Protein AF-A0A6A7WDJ5-F1 (afdb_monomer_lite)

Structure (mmCIF, N/CA/C/O backbone):
data_AF-A0A6A7WDJ5-F1
#
_entry.id   AF-A0A6A7WDJ5-F1
#
loop_
_atom_site.group_PDB
_atom_site.id
_atom_site.type_symbol
_atom_site.label_atom_id
_atom_site.label_alt_id
_atom_site.label_comp_id
_atom_site.label_asym_id
_atom_site.label_entity_id
_atom_site.label_seq_id
_atom_site.pdbx_PDB_ins_code
_atom_site.Cartn_x
_atom_site.Cartn_y
_atom_site.Cartn_z
_atom_site.occupancy
_atom_site.B_iso_or_equiv
_atom_site.auth_seq_id
_atom_site.auth_comp_id
_atom_site.auth_asym_id
_atom_site.auth_atom_id
_atom_site.pdbx_PDB_model_num
ATOM 1 N N . MET A 1 1 ? -40.084 11.188 -15.551 1.00 33.59 1 MET A N 1
ATOM 2 C CA . MET A 1 1 ? -39.466 10.607 -14.340 1.00 33.59 1 MET A CA 1
ATOM 3 C C . MET A 1 1 ? -38.661 9.392 -14.773 1.00 33.59 1 MET A C 1
ATOM 5 O O . MET A 1 1 ? -39.284 8.474 -15.294 1.00 33.59 1 MET A O 1
ATOM 9 N N . PRO A 1 2 ? -37.321 9.379 -14.689 1.00 33.34 2 PRO A N 1
ATOM 10 C CA . PRO A 1 2 ? -36.562 8.185 -15.033 1.00 33.34 2 PRO A CA 1
ATOM 11 C C . PRO A 1 2 ? -36.554 7.208 -13.853 1.00 33.34 2 PRO A C 1
ATOM 13 O O . PRO A 1 2 ? -36.256 7.584 -12.722 1.00 33.34 2 PRO A O 1
ATOM 16 N N . ASN A 1 3 ? -36.909 5.960 -14.155 1.00 32.88 3 ASN A N 1
ATOM 17 C CA . ASN A 1 3 ? -36.852 4.800 -13.273 1.00 32.88 3 ASN A CA 1
ATOM 18 C C . ASN A 1 3 ? -35.422 4.575 -12.763 1.00 32.88 3 ASN A C 1
ATOM 20 O O . ASN A 1 3 ? -34.532 4.247 -13.547 1.00 32.88 3 ASN A O 1
ATOM 24 N N . PHE A 1 4 ? -35.229 4.664 -11.447 1.00 38.75 4 PHE A N 1
ATOM 25 C CA . PHE A 1 4 ? -34.056 4.121 -10.765 1.00 38.75 4 PHE A CA 1
ATOM 26 C C . PHE A 1 4 ? -34.163 2.593 -10.739 1.00 38.75 4 PHE A C 1
ATOM 28 O O . PHE A 1 4 ? -34.606 1.983 -9.768 1.00 38.75 4 PHE A O 1
ATOM 35 N N . ALA A 1 5 ? -33.806 1.963 -11.855 1.00 38.12 5 ALA A N 1
ATOM 36 C CA . ALA A 1 5 ? -33.592 0.529 -11.898 1.00 38.12 5 ALA A CA 1
ATOM 37 C C . ALA A 1 5 ? -32.337 0.205 -11.081 1.00 38.12 5 ALA A C 1
ATOM 39 O O . ALA A 1 5 ? -31.228 0.414 -11.560 1.00 38.12 5 ALA A O 1
ATOM 40 N N . ASN A 1 6 ? -32.554 -0.274 -9.851 1.00 40.03 6 ASN A N 1
ATOM 41 C CA . ASN A 1 6 ? -31.714 -1.214 -9.104 1.00 40.03 6 ASN A CA 1
ATOM 42 C C . ASN A 1 6 ? -30.304 -1.411 -9.686 1.00 40.03 6 ASN A C 1
ATOM 44 O O . ASN A 1 6 ? -30.011 -2.441 -10.305 1.00 40.03 6 ASN A O 1
ATOM 48 N N . GLU A 1 7 ? -29.402 -0.468 -9.418 1.00 39.16 7 GLU A N 1
ATOM 49 C CA . GLU A 1 7 ? -27.995 -0.821 -9.333 1.00 39.16 7 GLU A CA 1
ATOM 50 C C . GLU A 1 7 ? -27.896 -1.807 -8.175 1.00 39.16 7 GLU A C 1
ATOM 52 O O . GLU A 1 7 ? -28.026 -1.448 -7.006 1.00 39.16 7 GLU A O 1
ATOM 57 N N . LYS A 1 8 ? -27.759 -3.093 -8.512 1.00 37.34 8 LYS A N 1
ATOM 58 C CA . LYS A 1 8 ? -27.337 -4.130 -7.576 1.00 37.34 8 LYS A CA 1
ATOM 59 C C . LYS A 1 8 ? -26.017 -3.665 -6.969 1.00 37.34 8 LYS A C 1
ATOM 61 O O . LYS A 1 8 ? -24.950 -3.944 -7.516 1.00 37.34 8 LYS A O 1
ATOM 66 N N . ILE A 1 9 ? -26.103 -2.966 -5.839 1.00 41.81 9 ILE A N 1
ATOM 67 C CA . ILE A 1 9 ? -24.988 -2.758 -4.929 1.00 41.81 9 ILE A CA 1
ATOM 68 C C . ILE A 1 9 ? -24.427 -4.153 -4.693 1.00 41.81 9 ILE A C 1
ATOM 70 O O . ILE A 1 9 ? -25.135 -5.081 -4.292 1.00 41.81 9 ILE A O 1
ATOM 74 N N . ASN A 1 10 ? -23.179 -4.340 -5.097 1.00 39.16 10 ASN A N 1
ATOM 75 C CA . ASN A 1 10 ? -22.520 -5.629 -5.092 1.00 39.16 10 ASN A CA 1
ATOM 76 C C . ASN A 1 10 ? -22.242 -5.996 -3.620 1.00 39.16 10 ASN A C 1
ATOM 78 O O . ASN A 1 10 ? -21.143 -5.785 -3.116 1.00 39.16 10 ASN A O 1
ATOM 82 N N . ASN A 1 11 ? -23.253 -6.528 -2.919 1.00 42.84 11 ASN A N 1
ATOM 83 C CA . ASN A 1 11 ? -23.258 -6.878 -1.486 1.00 42.84 11 ASN A CA 1
ATOM 84 C C . ASN A 1 11 ? -22.182 -7.901 -1.074 1.00 42.84 11 ASN A C 1
ATOM 86 O O . ASN A 1 11 ? -22.117 -8.308 0.081 1.00 42.84 11 ASN A O 1
ATOM 90 N N . LYS A 1 12 ? -21.320 -8.339 -1.997 1.00 44.75 12 LYS A N 1
ATOM 91 C CA . LYS A 1 12 ? -20.243 -9.296 -1.733 1.00 44.75 12 LYS A CA 1
ATOM 92 C C . LYS A 1 12 ? -19.078 -8.724 -0.918 1.00 44.75 12 LYS A C 1
ATOM 94 O O . LYS A 1 12 ? -18.335 -9.516 -0.351 1.00 44.75 12 LYS A O 1
ATOM 99 N N . ASN A 1 13 ? -18.936 -7.397 -0.832 1.00 52.38 13 ASN A N 1
ATOM 100 C CA . ASN A 1 13 ? -17.805 -6.748 -0.148 1.00 52.38 13 ASN A CA 1
ATOM 101 C C . ASN A 1 13 ? -18.183 -5.966 1.122 1.00 52.38 13 ASN A C 1
ATOM 103 O O . ASN A 1 13 ? -17.288 -5.502 1.839 1.00 52.38 13 ASN A O 1
ATOM 107 N N . MET A 1 14 ? -19.477 -5.830 1.429 1.00 59.28 14 MET A N 1
ATOM 108 C CA . MET A 1 14 ? -19.914 -5.159 2.653 1.00 59.28 14 MET A CA 1
ATOM 109 C C . MET A 1 14 ? -19.509 -5.992 3.870 1.00 59.28 14 MET A C 1
ATOM 111 O O . MET A 1 14 ? -19.661 -7.214 3.889 1.00 59.28 14 MET A O 1
ATOM 115 N N . ALA A 1 15 ? -18.928 -5.334 4.872 1.00 64.94 15 ALA A N 1
ATOM 116 C CA . ALA A 1 15 ? -18.660 -5.983 6.145 1.00 64.94 15 ALA A CA 1
ATOM 117 C C . ALA A 1 15 ? -19.970 -6.448 6.772 1.00 64.94 15 ALA A C 1
ATOM 119 O O . ALA A 1 15 ? -20.996 -5.785 6.636 1.00 64.94 15 ALA A O 1
ATOM 120 N N . LYS A 1 16 ? -19.930 -7.604 7.437 1.00 80.31 16 LYS A N 1
ATOM 121 C CA . LYS A 1 16 ? -21.089 -8.087 8.189 1.00 80.31 16 LYS A CA 1
ATOM 122 C C . LYS A 1 16 ? -21.427 -7.050 9.256 1.00 80.31 16 LYS A C 1
ATOM 124 O O . LYS A 1 16 ? -20.503 -6.511 9.863 1.00 80.31 16 LYS A O 1
ATOM 129 N N . ASP A 1 17 ? -22.709 -6.829 9.532 1.00 81.69 17 ASP A N 1
ATOM 130 C CA . ASP A 1 17 ? -23.156 -5.822 10.507 1.00 81.69 17 ASP A CA 1
ATOM 131 C C . ASP A 1 17 ? -22.437 -5.964 11.859 1.00 81.69 17 ASP A C 1
ATOM 133 O O . ASP A 1 17 ? -21.959 -4.983 12.419 1.00 81.69 17 ASP A O 1
ATOM 137 N N . ALA A 1 18 ? -22.191 -7.202 12.301 1.00 83.88 18 ALA A N 1
ATOM 138 C CA . ALA A 1 18 ? -21.412 -7.498 13.504 1.00 83.88 18 ALA A CA 1
ATOM 139 C C . ALA A 1 18 ? -19.946 -6.999 13.461 1.00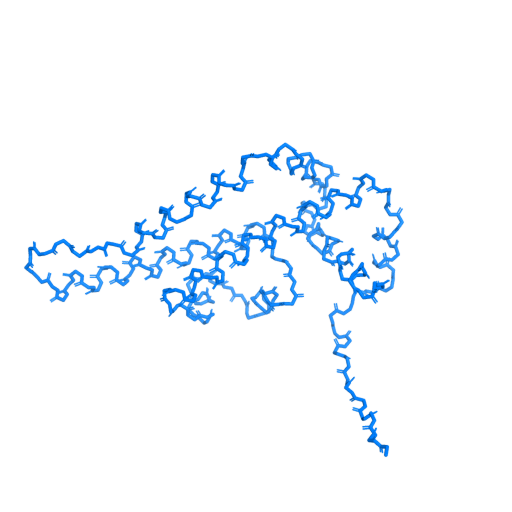 83.88 18 ALA A C 1
ATOM 141 O O . ALA A 1 18 ? -19.403 -6.580 14.483 1.00 83.88 18 ALA A O 1
ATOM 142 N N . GLU A 1 19 ? -19.277 -7.034 12.302 1.00 85.94 19 GLU A N 1
ATOM 143 C CA . GLU A 1 19 ? -17.922 -6.477 12.143 1.00 85.94 19 GLU A CA 1
ATOM 144 C C . GLU A 1 19 ? -17.948 -4.946 12.173 1.00 85.94 19 GLU A C 1
ATOM 146 O O . GLU A 1 19 ? -17.054 -4.324 12.750 1.00 85.94 19 GLU A O 1
ATOM 151 N N . ILE A 1 20 ? -18.981 -4.339 11.580 1.00 86.50 20 ILE A N 1
ATOM 152 C CA . ILE A 1 20 ? -19.188 -2.889 11.601 1.00 86.50 20 ILE A CA 1
ATOM 153 C C . ILE A 1 20 ? -19.416 -2.433 13.043 1.00 86.50 20 ILE A C 1
ATOM 155 O O . ILE A 1 20 ? -18.676 -1.582 13.531 1.00 86.50 20 ILE A O 1
ATOM 159 N N . GLU A 1 21 ? -20.349 -3.049 13.767 1.00 89.38 21 GLU A N 1
ATOM 160 C CA . GLU A 1 21 ? -20.614 -2.763 15.182 1.00 89.38 21 GLU A CA 1
ATOM 161 C C . GLU A 1 21 ? -19.362 -2.933 16.052 1.00 89.38 21 GLU A C 1
ATOM 163 O O . GLU A 1 21 ? -19.056 -2.087 16.898 1.00 89.38 21 GLU A O 1
ATOM 168 N N . GLN A 1 22 ? -18.573 -3.985 15.816 1.00 90.00 22 GLN A N 1
ATOM 169 C CA . GLN A 1 22 ? -17.313 -4.190 16.529 1.00 90.00 22 GLN A CA 1
ATOM 170 C C . GLN A 1 22 ? -16.317 -3.045 16.293 1.00 90.00 22 GLN A C 1
ATOM 172 O O . GLN A 1 22 ? -15.622 -2.621 17.216 1.00 90.00 22 GLN A O 1
ATOM 177 N N . VAL A 1 23 ? -16.211 -2.542 15.064 1.00 91.50 23 VAL A N 1
ATOM 178 C CA . VAL A 1 23 ? -15.322 -1.418 14.744 1.00 91.50 23 VAL A CA 1
ATOM 179 C C . VAL A 1 23 ? -15.877 -0.099 15.296 1.00 91.50 23 VAL A C 1
ATOM 181 O O . VAL A 1 23 ? -15.118 0.720 15.822 1.00 91.50 23 VAL A O 1
ATOM 184 N N . LEU A 1 24 ? -17.193 0.106 15.243 1.00 91.06 24 LEU A N 1
ATOM 185 C CA . LEU A 1 24 ? -17.855 1.317 15.730 1.00 91.06 24 LEU A CA 1
ATOM 186 C C . LEU A 1 24 ? -17.918 1.406 17.258 1.00 91.06 24 LEU A C 1
ATOM 188 O O . LEU A 1 24 ? -17.920 2.513 17.794 1.00 91.06 24 LEU A O 1
ATOM 192 N N . SER A 1 25 ? -17.894 0.281 17.965 1.00 93.19 25 SER A N 1
ATOM 193 C CA . SER A 1 25 ? -17.799 0.236 19.432 1.00 93.19 25 SER A CA 1
ATOM 194 C C . SER A 1 25 ? -16.396 0.546 19.968 1.00 93.19 25 SER A C 1
ATOM 196 O O . SER A 1 25 ? -16.217 0.705 21.176 1.00 93.19 25 SER A O 1
ATOM 198 N N . LEU A 1 26 ? -15.381 0.672 19.101 1.00 93.75 26 LEU A N 1
ATOM 199 C CA . LEU A 1 26 ? -14.033 1.029 19.537 1.00 93.75 26 LEU A CA 1
ATOM 200 C C . LEU A 1 26 ? -13.992 2.434 20.169 1.00 93.75 26 LEU A C 1
ATOM 202 O O . LEU A 1 26 ? -14.625 3.363 19.658 1.00 93.75 26 LEU A O 1
ATOM 206 N N . PRO A 1 27 ? -13.163 2.639 21.212 1.00 95.00 27 PRO A N 1
ATOM 207 C CA . PRO A 1 27 ? -12.888 3.971 21.737 1.00 95.00 27 PRO A CA 1
ATOM 208 C C . PRO A 1 27 ? -12.346 4.906 20.652 1.00 95.00 27 PRO A C 1
ATOM 210 O O . PRO A 1 27 ? -11.577 4.479 19.784 1.00 95.00 27 PRO A O 1
ATOM 213 N N . GLU A 1 28 ? -12.660 6.198 20.741 1.00 94.69 28 GLU A N 1
ATOM 214 C CA . GLU A 1 28 ? -12.279 7.174 19.713 1.00 94.69 28 GLU A CA 1
ATOM 215 C C . GLU A 1 28 ? -10.760 7.233 19.483 1.00 94.69 28 GLU A C 1
ATOM 217 O O . GLU A 1 28 ? -10.302 7.256 18.343 1.00 94.69 28 GLU A O 1
ATOM 222 N N . GLY A 1 29 ? -9.947 7.112 20.538 1.00 93.69 29 GLY A N 1
ATOM 223 C CA . GLY A 1 29 ? -8.488 7.031 20.397 1.00 93.69 29 GLY A CA 1
ATOM 224 C C . GLY A 1 29 ? -8.006 5.832 19.561 1.00 93.69 29 GLY A C 1
ATOM 225 O O . G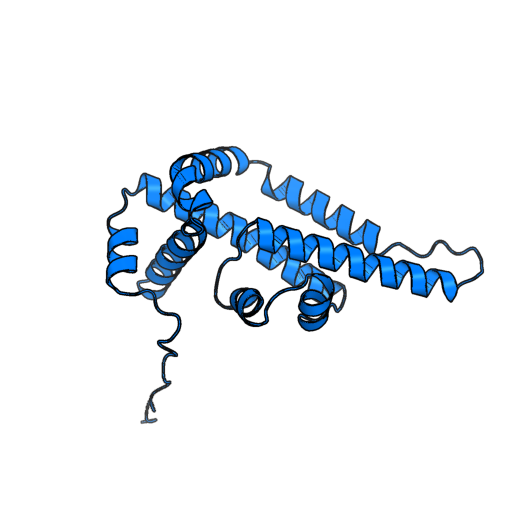LY A 1 29 ? -7.004 5.930 18.854 1.00 93.69 29 GLY A O 1
ATOM 226 N N . LYS A 1 30 ? -8.726 4.700 19.586 1.00 93.81 30 LYS A N 1
ATOM 227 C CA . LYS A 1 30 ? -8.449 3.542 18.716 1.00 93.81 30 LYS A CA 1
ATOM 228 C C . LYS A 1 30 ? -8.932 3.784 17.286 1.00 93.81 30 LYS A C 1
ATOM 230 O O . LYS A 1 30 ? -8.221 3.428 16.349 1.00 93.81 30 LYS A O 1
ATOM 235 N N . LYS A 1 31 ? -10.081 4.438 17.106 1.00 94.94 31 LYS A N 1
ATOM 236 C CA . LYS A 1 31 ? -10.574 4.846 15.780 1.00 94.94 31 LYS A CA 1
ATOM 237 C C . LYS A 1 31 ? -9.607 5.808 15.089 1.00 94.94 31 LYS A C 1
ATOM 239 O O . LYS A 1 31 ? -9.267 5.591 13.931 1.00 94.94 31 LYS A O 1
ATOM 244 N N . GLN A 1 32 ? -9.058 6.792 15.804 1.00 94.00 32 GLN A N 1
ATOM 245 C CA . GLN A 1 32 ? -8.040 7.701 15.256 1.00 94.00 32 GLN A CA 1
ATOM 246 C C . GLN A 1 32 ? -6.793 6.958 14.758 1.00 94.00 32 GLN A C 1
ATOM 248 O O . GLN A 1 32 ? -6.274 7.255 13.681 1.00 94.00 32 GLN A O 1
ATOM 253 N N . LYS A 1 33 ? -6.354 5.926 15.484 1.00 94.88 33 LYS A N 1
ATOM 254 C CA . LYS A 1 33 ? -5.239 5.063 15.069 1.00 94.88 33 LYS A CA 1
ATOM 255 C C . LYS A 1 33 ? -5.570 4.237 13.821 1.00 94.88 33 LYS A C 1
ATOM 257 O O . LYS A 1 33 ? -4.742 4.160 12.917 1.00 94.88 33 LYS A O 1
ATOM 262 N N . LEU A 1 34 ? -6.788 3.697 13.712 1.00 94.25 34 LEU A N 1
ATOM 263 C CA . LEU A 1 34 ? -7.251 3.038 12.482 1.00 94.25 34 LEU A CA 1
ATOM 264 C C . LEU A 1 34 ? -7.270 4.004 11.289 1.00 94.25 34 LEU A C 1
ATOM 266 O O . LEU A 1 34 ? -6.799 3.644 10.211 1.00 94.25 34 LEU A O 1
ATOM 270 N N . ARG A 1 35 ? -7.730 5.248 11.482 1.00 92.75 35 ARG A N 1
ATOM 271 C CA . ARG A 1 35 ? -7.684 6.290 10.439 1.00 92.75 35 ARG A CA 1
ATOM 272 C C . ARG A 1 35 ? -6.250 6.614 10.023 1.00 92.75 35 ARG A C 1
ATOM 274 O O . ARG A 1 35 ? -5.993 6.786 8.833 1.00 92.75 35 ARG A O 1
ATOM 281 N N . CYS A 1 36 ? -5.318 6.681 10.974 1.00 91.69 36 CYS A N 1
ATOM 282 C CA . CYS A 1 36 ? -3.895 6.882 10.695 1.00 91.69 36 CYS A CA 1
ATOM 283 C C . CYS A 1 36 ? -3.341 5.763 9.795 1.00 91.69 36 CYS A C 1
ATOM 285 O O . CYS A 1 36 ? -2.779 6.049 8.735 1.00 91.69 36 CYS A O 1
ATOM 287 N N . ILE A 1 37 ? -3.597 4.499 10.152 1.00 91.94 37 ILE A N 1
ATOM 288 C CA . ILE A 1 37 ? -3.182 3.326 9.366 1.00 91.94 37 ILE A CA 1
ATOM 289 C C . ILE A 1 37 ? -3.801 3.354 7.967 1.00 91.94 37 ILE A C 1
ATOM 291 O O . ILE A 1 37 ? -3.084 3.171 6.981 1.00 91.94 37 ILE A O 1
ATOM 295 N N . TYR A 1 38 ? -5.106 3.630 7.870 1.00 91.75 38 TYR A N 1
ATOM 296 C CA . TYR A 1 38 ? -5.800 3.723 6.587 1.00 91.75 38 TYR A CA 1
ATOM 297 C C . TYR A 1 38 ? -5.154 4.770 5.679 1.00 91.75 38 TYR A C 1
ATOM 299 O O . TYR A 1 38 ? -4.767 4.466 4.551 1.00 91.75 38 TYR A O 1
ATOM 307 N N . ARG A 1 39 ? -4.977 5.998 6.184 1.00 89.81 39 ARG A N 1
ATOM 308 C CA . ARG A 1 39 ? -4.376 7.104 5.423 1.00 89.81 39 ARG A CA 1
ATOM 309 C C . ARG A 1 39 ? -2.964 6.767 4.961 1.00 89.81 39 ARG A C 1
ATOM 311 O O . ARG A 1 39 ? -2.615 7.074 3.823 1.00 89.81 39 ARG A O 1
ATOM 318 N N . PHE A 1 40 ? -2.162 6.139 5.815 1.00 90.06 40 PHE A N 1
ATOM 319 C CA . PHE A 1 40 ? -0.800 5.748 5.471 1.00 90.06 40 PHE A CA 1
ATOM 320 C C . PHE A 1 40 ? -0.765 4.706 4.347 1.00 90.06 40 PHE A C 1
ATOM 322 O O . PHE A 1 40 ? -0.110 4.926 3.325 1.00 90.06 40 PHE A O 1
ATOM 329 N N . CYS A 1 41 ? -1.512 3.609 4.500 1.00 89.69 41 CYS A N 1
ATOM 330 C CA . CYS A 1 41 ? -1.560 2.543 3.499 1.00 89.69 41 CYS A CA 1
ATOM 331 C C . CYS A 1 41 ? -2.102 3.074 2.167 1.00 89.69 41 CYS A C 1
ATOM 333 O O . CYS A 1 41 ? -1.505 2.834 1.117 1.00 89.69 41 CYS A O 1
ATOM 335 N N . ARG A 1 42 ? -3.167 3.887 2.215 1.00 89.62 42 ARG A N 1
ATOM 336 C CA . ARG A 1 42 ? -3.764 4.495 1.024 1.00 89.62 42 ARG A CA 1
ATOM 337 C C . ARG A 1 42 ? -2.792 5.422 0.290 1.00 89.62 42 ARG A C 1
ATOM 339 O O . ARG A 1 42 ? -2.647 5.294 -0.921 1.00 89.62 42 ARG A O 1
ATOM 346 N N . ARG A 1 43 ? -2.052 6.286 1.000 1.00 90.38 43 ARG A N 1
ATOM 347 C CA . ARG A 1 43 ? -1.036 7.166 0.385 1.00 90.38 43 ARG A CA 1
ATOM 348 C C . ARG A 1 43 ? 0.049 6.376 -0.352 1.00 90.38 43 ARG A C 1
ATOM 350 O O . ARG A 1 43 ? 0.424 6.754 -1.461 1.00 90.38 43 ARG A O 1
ATOM 357 N N . ILE A 1 44 ? 0.560 5.295 0.246 1.00 90.69 44 ILE A N 1
ATOM 358 C CA . ILE A 1 44 ? 1.560 4.431 -0.406 1.00 90.69 44 ILE A CA 1
ATOM 359 C C . ILE A 1 44 ? 0.959 3.763 -1.642 1.00 90.69 44 ILE A C 1
ATOM 361 O O . ILE A 1 44 ? 1.585 3.751 -2.702 1.00 90.69 44 ILE A O 1
ATOM 365 N N . GLN A 1 45 ? -0.251 3.224 -1.517 1.00 90.19 45 GLN A N 1
ATOM 366 C CA . GLN A 1 45 ? -0.961 2.569 -2.609 1.00 90.19 45 GLN A CA 1
ATOM 367 C C . GLN A 1 45 ? -1.167 3.512 -3.800 1.00 90.19 45 GLN A C 1
ATOM 369 O O . GLN A 1 45 ? -0.797 3.169 -4.922 1.00 90.19 45 GLN A O 1
ATOM 374 N N . ASP A 1 46 ? -1.662 4.728 -3.553 1.00 91.00 46 ASP A N 1
ATOM 375 C CA . ASP A 1 46 ? -1.878 5.747 -4.584 1.00 91.00 46 ASP A CA 1
ATOM 376 C C . ASP A 1 46 ? -0.561 6.162 -5.258 1.00 91.00 46 ASP A C 1
ATOM 378 O O . ASP A 1 46 ? -0.504 6.340 -6.482 1.00 91.00 46 ASP A O 1
ATOM 382 N N . PHE A 1 47 ? 0.524 6.272 -4.481 1.00 93.56 47 PHE A N 1
ATOM 383 C CA . PHE A 1 47 ? 1.859 6.514 -5.020 1.00 93.56 47 PHE A CA 1
ATOM 384 C C . PHE A 1 47 ? 2.292 5.385 -5.961 1.00 93.56 47 PHE A C 1
ATOM 386 O O . PHE A 1 47 ? 2.654 5.663 -7.105 1.00 93.56 47 PHE A O 1
ATOM 393 N N . LEU A 1 48 ? 2.213 4.122 -5.534 1.00 92.56 48 LEU A N 1
ATOM 394 C CA . LEU A 1 48 ? 2.601 2.976 -6.362 1.00 92.56 48 LEU A CA 1
ATOM 395 C C . LEU A 1 48 ? 1.740 2.875 -7.629 1.00 92.56 48 LEU A C 1
ATOM 397 O O . LEU A 1 48 ? 2.282 2.690 -8.718 1.00 92.56 48 LEU A O 1
ATOM 401 N N . ALA A 1 49 ? 0.430 3.105 -7.526 1.00 90.44 49 ALA A N 1
ATOM 402 C CA . ALA A 1 49 ? -0.473 3.146 -8.675 1.00 90.44 49 ALA A CA 1
ATOM 403 C C . ALA A 1 49 ? -0.119 4.279 -9.658 1.00 90.44 49 ALA A C 1
ATOM 405 O O . ALA A 1 49 ? -0.224 4.127 -10.878 1.00 90.44 49 ALA A O 1
ATOM 406 N N . LYS A 1 50 ? 0.332 5.438 -9.161 1.00 93.31 50 LYS A N 1
ATOM 407 C CA . LYS A 1 50 ? 0.861 6.516 -10.011 1.00 93.31 50 LYS A CA 1
ATOM 408 C C . LYS A 1 50 ? 2.157 6.101 -10.711 1.00 93.31 50 LYS A C 1
ATOM 410 O O . LYS A 1 50 ? 2.285 6.342 -11.908 1.00 93.31 50 LYS A O 1
ATOM 415 N N . GLN A 1 51 ? 3.084 5.452 -10.008 1.00 94.44 51 GLN A N 1
ATOM 416 C CA . GLN A 1 51 ? 4.336 4.967 -10.603 1.00 94.44 51 GLN A CA 1
ATOM 417 C C . GLN A 1 51 ? 4.070 3.921 -11.691 1.00 94.44 51 GLN A C 1
ATOM 419 O O . GLN A 1 51 ? 4.621 4.017 -12.783 1.00 94.44 51 GLN A O 1
ATOM 424 N N . MET A 1 52 ? 3.151 2.983 -11.451 1.00 92.56 52 MET A N 1
ATOM 425 C CA . MET A 1 52 ? 2.728 2.015 -12.467 1.00 92.56 52 MET A CA 1
ATOM 426 C C . MET A 1 52 ? 2.221 2.699 -13.740 1.00 92.56 52 MET A C 1
ATOM 428 O O . MET A 1 52 ? 2.594 2.293 -14.838 1.00 92.56 52 MET A O 1
ATOM 432 N N . ARG A 1 53 ? 1.431 3.775 -13.610 1.00 92.38 53 ARG A N 1
ATOM 433 C CA . ARG A 1 53 ? 0.968 4.573 -14.757 1.00 92.38 53 ARG A CA 1
ATOM 434 C C . ARG A 1 53 ? 2.122 5.249 -15.499 1.00 92.38 53 ARG A C 1
ATOM 436 O O . ARG A 1 53 ? 2.191 5.124 -16.718 1.00 92.38 53 ARG A O 1
ATOM 443 N N . ILE A 1 54 ? 3.039 5.904 -14.779 1.00 94.69 54 ILE A N 1
ATOM 444 C CA . ILE A 1 54 ? 4.221 6.577 -15.357 1.00 94.69 54 ILE A CA 1
ATOM 445 C C . ILE A 1 54 ? 5.050 5.594 -16.189 1.00 94.69 54 ILE A C 1
ATOM 447 O O . ILE A 1 54 ? 5.379 5.872 -17.340 1.00 94.69 54 ILE A O 1
ATOM 451 N N . TYR A 1 55 ? 5.319 4.411 -15.640 1.00 94.56 55 TYR A N 1
ATOM 452 C CA . TYR A 1 55 ? 6.130 3.394 -16.303 1.00 94.56 55 TYR A CA 1
ATOM 453 C C . TYR A 1 55 ? 5.330 2.443 -17.199 1.00 94.56 55 TYR A C 1
ATOM 455 O O . TYR A 1 55 ? 5.880 1.451 -17.677 1.00 94.56 55 TYR A O 1
ATOM 463 N N . LYS A 1 56 ? 4.038 2.699 -17.445 1.00 94.56 56 LYS A N 1
ATOM 464 C CA . LYS A 1 56 ? 3.165 1.831 -18.259 1.00 94.56 56 LYS A CA 1
ATOM 465 C C . LYS A 1 56 ? 3.225 0.355 -17.818 1.00 94.56 56 LYS A C 1
ATOM 467 O O . LYS A 1 56 ? 3.307 -0.558 -18.641 1.00 94.56 56 LYS A O 1
ATOM 472 N N . ILE A 1 57 ? 3.247 0.114 -16.510 1.00 91.81 57 ILE A N 1
ATOM 473 C CA . ILE A 1 57 ? 3.186 -1.220 -15.908 1.00 91.81 57 ILE A CA 1
ATOM 474 C C . ILE A 1 57 ? 1.714 -1.561 -15.691 1.00 91.81 57 ILE A C 1
ATOM 476 O O . ILE A 1 57 ? 1.006 -0.862 -14.966 1.00 91.81 57 ILE A O 1
ATOM 480 N N . LYS A 1 58 ? 1.238 -2.630 -16.333 1.00 88.62 58 LYS A N 1
ATOM 481 C CA . LYS A 1 58 ? -0.145 -3.091 -16.183 1.00 88.62 58 LYS A CA 1
ATOM 482 C C . LYS A 1 58 ? -0.272 -3.953 -14.929 1.00 88.62 58 LYS A C 1
ATOM 484 O O . LYS A 1 58 ? 0.680 -4.615 -14.524 1.00 88.62 58 LYS A O 1
ATOM 489 N N . PHE A 1 59 ? -1.479 -4.029 -14.371 1.00 81.25 59 PHE A N 1
ATOM 490 C CA . PHE A 1 59 ? -1.780 -4.897 -13.225 1.00 81.25 59 PHE A CA 1
ATOM 491 C C . PHE A 1 59 ? -1.356 -6.352 -13.442 1.00 81.25 59 PHE A C 1
ATOM 493 O O . PHE A 1 59 ? -0.801 -6.965 -12.538 1.00 81.25 59 PHE A O 1
ATOM 500 N N . ARG A 1 60 ? -1.536 -6.883 -14.658 1.00 83.56 60 ARG A N 1
ATOM 501 C CA . ARG A 1 60 ? -1.102 -8.243 -15.001 1.00 83.56 60 ARG A CA 1
ATOM 502 C C . ARG A 1 60 ? 0.401 -8.451 -14.821 1.00 83.56 60 ARG A C 1
ATOM 504 O O . ARG A 1 60 ? 0.798 -9.477 -14.298 1.00 83.56 60 ARG A O 1
ATOM 511 N N . ASN A 1 61 ? 1.223 -7.449 -15.144 1.00 85.56 61 ASN A N 1
AT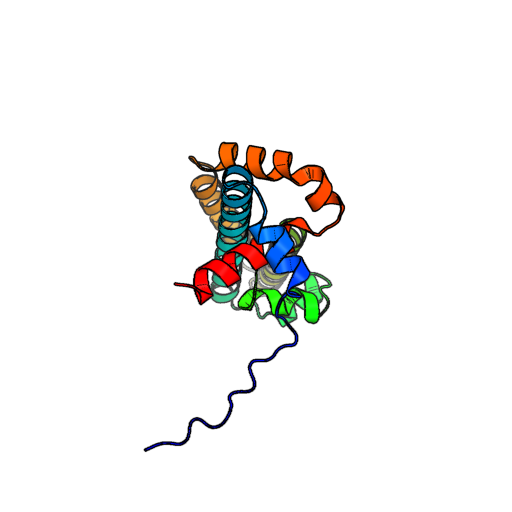OM 512 C CA . ASN A 1 61 ? 2.665 -7.544 -14.919 1.00 85.56 61 ASN A CA 1
ATOM 513 C C . ASN A 1 61 ? 2.992 -7.691 -13.426 1.00 85.56 61 ASN A C 1
ATOM 515 O O . ASN A 1 61 ? 3.890 -8.440 -13.070 1.00 85.56 61 ASN A O 1
ATOM 519 N N . ILE A 1 62 ? 2.251 -6.996 -12.556 1.00 87.31 62 ILE A N 1
ATOM 520 C CA . ILE A 1 62 ? 2.413 -7.110 -11.102 1.00 87.31 62 ILE A CA 1
ATOM 521 C C . ILE A 1 62 ? 1.897 -8.455 -10.587 1.00 87.31 62 ILE A C 1
ATOM 523 O O . ILE A 1 62 ? 2.521 -9.020 -9.697 1.00 87.31 62 ILE A O 1
ATOM 527 N N . MET A 1 63 ? 0.799 -8.985 -11.140 1.00 83.12 63 MET A N 1
ATOM 528 C CA . MET A 1 63 ? 0.321 -10.333 -10.802 1.00 83.12 63 MET A CA 1
ATOM 529 C C . MET A 1 63 ? 1.393 -11.384 -11.062 1.00 83.12 63 MET A C 1
ATOM 531 O O . MET A 1 63 ? 1.700 -12.169 -10.165 1.00 83.12 63 MET A O 1
ATOM 535 N N . ASP A 1 64 ? 1.959 -11.354 -12.267 1.00 82.88 64 ASP A N 1
ATOM 536 C CA . ASP A 1 64 ? 2.915 -12.351 -12.733 1.00 82.88 64 ASP A CA 1
ATOM 537 C C . ASP A 1 64 ? 4.238 -12.242 -11.958 1.00 82.88 64 ASP A C 1
ATOM 539 O O . ASP A 1 64 ? 4.752 -13.243 -11.467 1.00 82.88 64 ASP A O 1
ATOM 543 N N . GLU A 1 65 ? 4.761 -11.024 -11.783 1.00 85.19 65 GLU A N 1
ATOM 544 C CA . GLU A 1 65 ? 6.051 -10.797 -11.118 1.00 85.19 65 GLU A CA 1
ATOM 545 C C . GLU A 1 65 ? 5.971 -10.915 -9.588 1.00 85.19 65 GLU A C 1
ATOM 547 O O . GLU A 1 65 ? 6.909 -11.366 -8.937 1.00 85.19 65 GLU A O 1
ATOM 552 N N . GLY A 1 66 ? 4.858 -10.482 -8.995 1.00 78.19 66 GLY A N 1
ATOM 553 C CA . GLY A 1 66 ? 4.660 -10.453 -7.545 1.00 78.19 66 GLY A CA 1
ATOM 554 C C . GLY A 1 66 ? 3.991 -11.700 -6.977 1.00 78.19 66 GLY A C 1
ATOM 555 O O . GLY A 1 66 ? 3.781 -11.768 -5.763 1.00 78.19 66 GLY A O 1
ATOM 556 N N . HIS A 1 67 ? 3.630 -12.658 -7.838 1.00 79.56 67 HIS A N 1
ATOM 557 C CA . HIS A 1 67 ? 2.875 -13.865 -7.496 1.00 79.56 67 HIS A CA 1
ATOM 558 C C . HIS A 1 67 ? 1.607 -13.561 -6.683 1.00 79.56 67 HIS A C 1
ATOM 560 O O . HIS A 1 67 ? 1.306 -14.204 -5.673 1.00 79.56 67 HIS A O 1
ATOM 566 N N . PHE A 1 68 ? 0.862 -12.540 -7.106 1.00 78.44 68 PHE A N 1
ATOM 567 C CA . PHE A 1 68 ? -0.408 -12.196 -6.480 1.00 78.44 68 PHE A CA 1
ATOM 568 C C . PHE A 1 68 ? -1.537 -13.059 -7.042 1.00 78.44 68 PHE A C 1
ATOM 570 O O . PHE A 1 68 ? -1.658 -13.242 -8.251 1.00 78.44 68 PHE A O 1
ATOM 577 N N . ASN A 1 69 ? -2.434 -13.512 -6.166 1.00 71.31 69 ASN A N 1
ATOM 578 C CA . ASN A 1 69 ? -3.739 -13.997 -6.604 1.00 71.31 69 ASN A CA 1
ATOM 579 C C . ASN A 1 69 ? -4.553 -12.809 -7.157 1.00 71.31 69 ASN A C 1
ATOM 581 O O . ASN A 1 69 ? -4.516 -11.720 -6.582 1.00 71.31 69 ASN A O 1
ATOM 585 N N . TYR A 1 70 ? -5.319 -13.028 -8.228 1.00 64.31 70 TYR A N 1
ATOM 586 C CA . TYR A 1 70 ? -6.223 -12.049 -8.843 1.00 64.31 70 TYR A CA 1
ATOM 587 C C . TYR A 1 70 ? -7.091 -11.307 -7.809 1.00 64.31 70 TYR A C 1
ATOM 589 O O . TYR A 1 70 ? -7.209 -10.082 -7.851 1.00 64.31 70 TYR A O 1
ATOM 597 N N . ASN A 1 71 ? -7.615 -12.027 -6.809 1.00 64.19 71 ASN A N 1
ATOM 598 C CA . ASN A 1 71 ? -8.442 -11.437 -5.750 1.00 64.19 71 ASN A CA 1
ATOM 599 C C . ASN A 1 71 ? -7.669 -10.454 -4.851 1.00 64.19 71 ASN A C 1
ATOM 601 O O . ASN A 1 71 ? -8.252 -9.496 -4.357 1.00 64.19 71 ASN A O 1
ATOM 605 N N . ALA A 1 72 ? -6.360 -10.647 -4.660 1.00 60.91 72 ALA A N 1
ATOM 606 C CA . ALA A 1 72 ? -5.548 -9.798 -3.788 1.00 60.91 72 ALA A CA 1
ATOM 607 C C . ALA A 1 72 ? -5.283 -8.406 -4.387 1.00 60.91 72 ALA A C 1
ATOM 609 O O . ALA A 1 72 ? -5.075 -7.454 -3.641 1.00 60.91 72 ALA A O 1
ATOM 610 N N . LEU A 1 73 ? -5.305 -8.273 -5.718 1.00 61.75 73 LEU A N 1
ATOM 611 C CA . LEU A 1 73 ? -5.054 -7.001 -6.407 1.00 61.75 73 LEU A CA 1
ATOM 612 C C . LEU A 1 73 ? -6.329 -6.243 -6.775 1.00 61.75 73 LEU A C 1
ATOM 614 O O . LEU A 1 73 ? -6.250 -5.042 -7.012 1.00 61.75 73 LEU A O 1
ATOM 618 N N . ARG A 1 74 ? -7.502 -6.889 -6.753 1.00 59.28 74 ARG A N 1
ATOM 619 C CA . ARG A 1 74 ? -8.798 -6.203 -6.905 1.00 59.28 74 ARG A CA 1
ATOM 620 C C . ARG A 1 74 ? -9.027 -5.136 -5.815 1.00 59.28 74 ARG A C 1
ATOM 622 O O . ARG A 1 74 ? -9.656 -4.115 -6.066 1.00 59.28 74 ARG A O 1
ATOM 629 N N . HIS A 1 75 ? -8.409 -5.308 -4.645 1.00 59.84 75 HIS A N 1
ATOM 630 C CA . HIS A 1 75 ? -8.411 -4.327 -3.554 1.00 59.84 75 HIS A CA 1
ATOM 631 C C . HIS A 1 75 ? -7.546 -3.076 -3.801 1.00 59.84 75 HIS A C 1
ATOM 633 O O . HIS A 1 75 ? -7.584 -2.157 -2.984 1.00 59.84 75 HIS A O 1
ATOM 639 N N . LEU A 1 76 ? -6.790 -2.992 -4.908 1.00 58.97 76 LEU A N 1
ATOM 640 C CA . LEU A 1 76 ? -6.072 -1.758 -5.256 1.00 58.97 76 LEU A CA 1
ATOM 641 C C . LEU A 1 76 ? -7.022 -0.585 -5.539 1.00 58.97 76 LEU A C 1
ATOM 643 O O . LEU A 1 76 ? -6.665 0.563 -5.258 1.00 58.97 76 LEU A O 1
ATOM 647 N N . ASP A 1 77 ? -8.231 -0.879 -6.016 1.00 58.97 77 ASP A N 1
ATOM 648 C CA . ASP A 1 77 ? -9.243 0.134 -6.319 1.00 58.97 77 ASP A CA 1
ATOM 649 C C . ASP A 1 77 ? -10.333 0.214 -5.237 1.00 58.97 77 ASP A C 1
ATOM 651 O O . ASP A 1 77 ? -10.819 1.303 -4.945 1.00 58.97 77 ASP A O 1
ATOM 655 N N . GLU A 1 78 ? -10.666 -0.904 -4.583 1.00 65.44 78 GLU A N 1
ATOM 656 C CA . GLU A 1 78 ? -11.823 -1.010 -3.676 1.00 65.44 78 GLU A CA 1
ATOM 657 C C . GLU A 1 78 ? -11.476 -0.829 -2.174 1.00 65.44 78 GLU A C 1
ATOM 659 O O . GLU A 1 78 ? -12.386 -0.679 -1.358 1.00 65.44 78 GLU A O 1
ATOM 664 N N . GLY A 1 79 ? -10.184 -0.816 -1.800 1.00 75.62 79 GLY A N 1
ATOM 665 C CA . GLY A 1 79 ? -9.750 -0.863 -0.395 1.00 75.62 79 GLY A CA 1
ATOM 666 C C . GLY A 1 79 ? -8.326 -0.375 -0.104 1.00 75.62 79 GLY A C 1
ATOM 667 O O . GLY A 1 79 ? -7.718 0.365 -0.889 1.00 75.62 79 GLY A O 1
ATOM 668 N N . ILE A 1 80 ? -7.790 -0.795 1.051 1.00 86.50 80 ILE A N 1
ATOM 669 C CA . ILE A 1 80 ? -6.370 -0.638 1.409 1.00 86.50 80 ILE A CA 1
ATOM 670 C C . ILE A 1 80 ? -5.664 -1.991 1.461 1.00 86.50 80 ILE A C 1
ATOM 672 O O . ILE A 1 80 ? -6.168 -2.960 2.027 1.00 86.50 80 ILE A O 1
ATOM 676 N N . LEU A 1 81 ? -4.457 -2.040 0.909 1.00 86.00 81 LEU A N 1
ATOM 677 C CA . LEU A 1 81 ? -3.576 -3.193 1.029 1.00 86.00 81 LEU A CA 1
ATOM 678 C C . LEU A 1 81 ? -2.733 -3.138 2.303 1.00 86.00 81 LEU A C 1
ATOM 680 O O . LEU A 1 81 ? -2.348 -2.066 2.778 1.00 86.00 81 LEU A O 1
ATOM 684 N N . ALA A 1 82 ? -2.378 -4.320 2.804 1.00 85.06 82 ALA A N 1
ATOM 685 C CA . ALA A 1 82 ? -1.413 -4.452 3.885 1.00 85.06 82 ALA A CA 1
ATOM 686 C C . ALA A 1 82 ? -0.006 -3.987 3.428 1.00 85.06 82 ALA A C 1
ATOM 688 O O . ALA A 1 82 ? 0.351 -4.171 2.257 1.00 85.06 82 ALA A O 1
ATOM 689 N N . PRO A 1 83 ? 0.841 -3.439 4.319 1.00 86.50 83 PRO A N 1
ATOM 690 C CA . PRO A 1 83 ? 2.218 -3.036 4.039 1.00 86.50 83 PRO A CA 1
ATOM 691 C C . PRO A 1 83 ? 3.045 -4.115 3.347 1.00 86.50 83 PRO A C 1
ATOM 693 O O . PRO A 1 83 ? 3.830 -3.804 2.457 1.00 86.50 83 PRO A O 1
ATOM 696 N N . GLU A 1 84 ? 2.844 -5.385 3.692 1.00 86.81 84 GLU A N 1
ATOM 697 C CA . GLU A 1 84 ? 3.541 -6.513 3.078 1.00 86.81 84 GLU A CA 1
ATOM 698 C C . GLU A 1 84 ? 3.155 -6.668 1.601 1.00 86.81 84 GLU A C 1
ATOM 700 O O . GLU A 1 84 ? 4.007 -6.944 0.756 1.00 86.81 84 GLU A O 1
ATOM 705 N N . GLN A 1 85 ? 1.881 -6.451 1.265 1.00 87.12 85 GLN A N 1
ATOM 706 C CA . GLN A 1 85 ? 1.403 -6.467 -0.118 1.00 87.12 85 GLN A CA 1
ATOM 707 C C . GLN A 1 85 ? 1.921 -5.245 -0.884 1.00 87.12 85 GLN A C 1
ATOM 709 O O . GLN A 1 85 ? 2.434 -5.392 -1.992 1.00 87.12 85 GLN A O 1
ATOM 714 N N . LEU A 1 86 ? 1.876 -4.055 -0.278 1.00 89.62 86 LEU A N 1
ATOM 715 C CA . LEU A 1 86 ? 2.441 -2.829 -0.857 1.00 89.62 86 LEU A CA 1
ATOM 716 C C . LEU A 1 86 ? 3.947 -2.974 -1.130 1.00 89.62 86 LEU A C 1
ATOM 718 O O . LEU A 1 86 ? 4.444 -2.563 -2.181 1.00 89.62 86 LEU A O 1
ATOM 722 N N . PHE A 1 87 ? 4.675 -3.619 -0.217 1.00 90.56 87 PHE A N 1
ATOM 723 C CA . PHE A 1 87 ? 6.093 -3.918 -0.379 1.00 90.56 87 PHE A CA 1
ATOM 724 C C . PHE A 1 87 ? 6.346 -4.888 -1.538 1.00 90.56 87 PHE A C 1
ATOM 726 O O . PHE A 1 87 ? 7.221 -4.634 -2.367 1.00 90.56 87 PHE A O 1
ATOM 733 N N . ARG A 1 88 ? 5.542 -5.950 -1.669 1.00 90.12 88 ARG A N 1
ATOM 734 C CA . ARG A 1 88 ? 5.623 -6.867 -2.818 1.00 90.12 88 ARG A CA 1
ATOM 735 C C . ARG A 1 88 ? 5.345 -6.163 -4.149 1.00 90.12 88 ARG A C 1
ATOM 737 O O . ARG A 1 88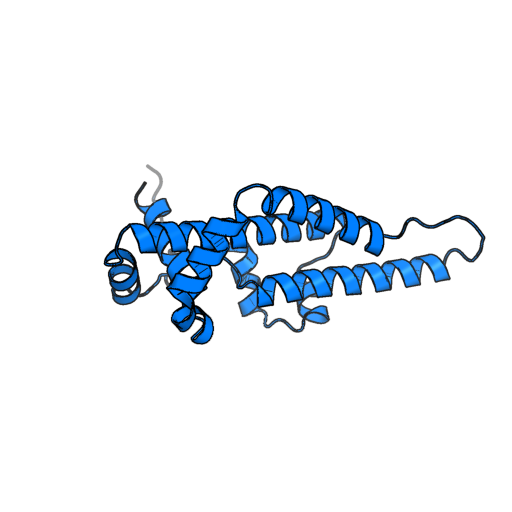 ? 6.069 -6.409 -5.112 1.00 90.12 88 ARG A O 1
ATOM 744 N N . ILE A 1 89 ? 4.377 -5.243 -4.210 1.00 91.31 89 ILE A N 1
ATOM 745 C CA . ILE A 1 89 ? 4.131 -4.422 -5.413 1.00 91.31 89 ILE A CA 1
ATOM 746 C C . ILE A 1 89 ? 5.369 -3.584 -5.744 1.00 91.31 89 ILE A C 1
ATOM 748 O O . ILE A 1 89 ? 5.826 -3.586 -6.886 1.00 91.31 89 ILE A O 1
ATOM 752 N N . LYS A 1 90 ? 5.957 -2.909 -4.747 1.00 94.12 90 LYS A N 1
ATOM 753 C CA . LYS A 1 90 ? 7.189 -2.127 -4.927 1.00 94.12 90 LYS A CA 1
ATOM 754 C C . LYS A 1 90 ? 8.327 -2.984 -5.495 1.00 94.12 90 LYS A C 1
ATOM 756 O O . LYS A 1 90 ? 8.989 -2.552 -6.436 1.00 94.12 90 LYS A O 1
ATOM 761 N N . LEU A 1 91 ? 8.549 -4.182 -4.952 1.00 94.19 91 LEU A N 1
ATOM 762 C CA . LEU A 1 91 ? 9.577 -5.105 -5.449 1.00 94.19 91 LEU A CA 1
ATOM 763 C C . LEU A 1 91 ? 9.292 -5.577 -6.880 1.00 94.19 91 LEU A C 1
ATOM 765 O O . LEU A 1 91 ? 10.209 -5.633 -7.696 1.00 94.19 91 LEU A O 1
ATOM 769 N N . SER A 1 92 ? 8.026 -5.839 -7.200 1.00 94.25 92 SER A N 1
ATOM 770 C CA . SER A 1 92 ? 7.597 -6.235 -8.547 1.00 94.25 92 SER A CA 1
ATOM 771 C C . SER A 1 92 ? 7.893 -5.135 -9.569 1.00 94.25 92 SER A C 1
ATOM 773 O O . SER A 1 92 ? 8.458 -5.407 -10.625 1.00 94.25 92 SER A O 1
ATOM 775 N N . ILE A 1 93 ? 7.595 -3.872 -9.234 1.00 95.00 93 ILE A N 1
ATOM 776 C CA . ILE A 1 93 ? 7.932 -2.716 -10.081 1.00 95.00 93 ILE A CA 1
ATOM 777 C C . ILE A 1 93 ? 9.445 -2.646 -10.312 1.00 95.00 93 ILE A C 1
ATOM 779 O O . ILE A 1 93 ? 9.873 -2.522 -11.456 1.00 95.00 93 ILE A O 1
ATOM 783 N N . ILE A 1 94 ? 10.256 -2.775 -9.255 1.00 95.31 94 ILE A N 1
ATOM 784 C CA . ILE A 1 94 ? 11.725 -2.769 -9.371 1.00 95.31 94 ILE A CA 1
ATOM 785 C C . ILE A 1 94 ? 12.200 -3.871 -10.320 1.00 95.31 94 ILE A C 1
ATOM 787 O O . ILE A 1 94 ? 13.006 -3.597 -11.205 1.00 95.31 94 ILE A O 1
ATOM 791 N N . SER A 1 95 ? 11.690 -5.096 -10.164 1.00 95.38 95 SER A N 1
ATOM 792 C CA . SER A 1 95 ? 12.080 -6.227 -11.010 1.00 95.38 95 SER A CA 1
ATOM 793 C C . SER A 1 95 ? 11.727 -5.990 -12.483 1.00 95.38 95 SER A C 1
ATOM 795 O O . SER A 1 95 ? 12.575 -6.152 -13.360 1.00 95.38 95 SER A O 1
ATOM 797 N N . ILE A 1 96 ? 10.509 -5.511 -12.764 1.00 95.19 96 ILE A N 1
ATOM 798 C CA . ILE A 1 96 ? 10.059 -5.192 -14.128 1.00 95.19 96 ILE A CA 1
ATOM 799 C C . ILE A 1 96 ? 10.941 -4.110 -14.760 1.00 95.19 96 ILE A C 1
ATOM 801 O O . ILE A 1 96 ? 11.363 -4.250 -15.907 1.00 95.19 96 ILE A O 1
ATOM 805 N N . LEU A 1 97 ? 11.229 -3.030 -14.028 1.00 95.12 97 LEU A N 1
ATOM 806 C CA . LEU A 1 97 ? 12.067 -1.942 -14.534 1.00 95.12 97 LEU A CA 1
ATOM 807 C C . LEU A 1 97 ? 13.508 -2.397 -14.767 1.00 95.12 97 LEU A C 1
ATOM 809 O O . LEU A 1 97 ? 14.095 -2.033 -15.780 1.00 95.12 97 LEU A O 1
ATOM 813 N N . ARG A 1 98 ? 14.048 -3.255 -13.896 1.00 94.06 98 ARG A N 1
ATOM 814 C CA . ARG A 1 98 ? 15.377 -3.847 -14.076 1.00 94.06 98 ARG A CA 1
ATOM 815 C C . ARG A 1 98 ? 15.466 -4.695 -15.343 1.00 94.06 98 ARG A C 1
ATOM 817 O O . ARG A 1 98 ? 16.458 -4.594 -16.063 1.00 94.06 98 ARG A O 1
ATOM 824 N N . LYS A 1 99 ? 14.448 -5.519 -15.623 1.00 93.19 99 LYS A N 1
ATOM 825 C CA . LYS A 1 99 ? 14.378 -6.326 -16.856 1.00 93.19 99 LYS A CA 1
ATOM 826 C C . LYS A 1 99 ? 14.385 -5.428 -18.096 1.00 93.19 99 LYS A C 1
ATOM 828 O O . LYS A 1 99 ? 15.183 -5.653 -18.998 1.00 93.19 99 LYS A O 1
ATOM 833 N N . ARG A 1 100 ? 13.596 -4.348 -18.087 1.00 92.19 100 ARG A N 1
ATOM 834 C CA . ARG A 1 100 ? 13.569 -3.357 -19.179 1.00 92.19 100 ARG A CA 1
ATOM 835 C C . ARG A 1 100 ? 14.900 -2.626 -19.351 1.00 92.19 100 ARG A C 1
ATOM 837 O O . ARG A 1 100 ? 15.375 -2.499 -20.471 1.00 92.19 100 ARG A O 1
ATOM 844 N N . ASP A 1 101 ? 15.532 -2.202 -18.256 1.00 90.19 101 ASP A N 1
ATOM 845 C CA . ASP A 1 101 ? 16.867 -1.591 -18.298 1.00 90.19 101 ASP A CA 1
ATOM 846 C C . ASP A 1 101 ? 17.903 -2.549 -18.918 1.00 90.19 101 ASP A C 1
ATOM 848 O O . ASP A 1 101 ? 18.796 -2.113 -19.642 1.00 90.19 101 ASP A O 1
ATOM 852 N N . ALA A 1 102 ? 17.811 -3.855 -18.642 1.00 88.75 102 ALA A N 1
ATOM 853 C CA . ALA A 1 102 ? 18.693 -4.856 -19.240 1.00 88.75 102 ALA A CA 1
ATOM 854 C C . ALA A 1 102 ? 18.427 -5.039 -20.744 1.00 88.75 102 ALA A C 1
ATOM 856 O O . ALA A 1 102 ? 19.377 -5.045 -21.524 1.00 88.75 102 ALA A O 1
ATOM 857 N N . GLU A 1 103 ? 17.159 -5.134 -21.151 1.00 89.12 103 GLU A N 1
ATOM 858 C CA . GLU A 1 103 ? 16.757 -5.230 -22.561 1.00 89.12 103 GLU A CA 1
ATOM 859 C C . GLU A 1 103 ? 17.234 -4.021 -23.380 1.00 89.12 103 GLU A C 1
ATOM 861 O O . GLU A 1 103 ? 17.771 -4.192 -24.473 1.00 89.12 103 GLU A O 1
ATOM 866 N N . GLU A 1 104 ? 17.098 -2.802 -22.853 1.00 85.25 104 GLU A N 1
ATOM 867 C CA . GLU A 1 104 ? 17.550 -1.585 -23.541 1.00 85.25 104 GLU A CA 1
ATOM 868 C C . GLU A 1 104 ? 19.077 -1.514 -23.671 1.00 85.25 104 GLU A C 1
ATOM 870 O O . GLU A 1 104 ? 19.593 -1.158 -24.731 1.00 85.25 104 GLU A O 1
ATOM 875 N N . ARG A 1 105 ? 19.829 -1.941 -22.646 1.00 82.50 105 ARG A N 1
ATOM 876 C CA . ARG A 1 105 ? 21.299 -2.026 -22.739 1.00 82.50 105 ARG A CA 1
ATOM 877 C C . ARG A 1 105 ? 21.770 -3.031 -23.788 1.00 82.50 105 ARG A C 1
ATOM 879 O O . ARG A 1 105 ? 22.797 -2.800 -24.415 1.00 82.50 105 ARG A O 1
ATOM 886 N N . MET A 1 106 ? 21.044 -4.134 -23.988 1.00 81.56 106 MET A N 1
ATOM 887 C CA . MET A 1 106 ? 21.383 -5.106 -25.035 1.00 81.56 106 MET A CA 1
ATOM 888 C C . MET A 1 106 ? 21.144 -4.550 -26.446 1.00 81.56 106 MET A C 1
ATOM 890 O O . MET A 1 106 ? 21.870 -4.914 -27.366 1.00 81.56 106 MET A O 1
ATOM 894 N N . LYS A 1 107 ? 20.155 -3.664 -26.624 1.00 80.94 107 LYS A N 1
ATOM 895 C CA . LYS A 1 107 ? 19.849 -3.029 -27.920 1.00 80.94 107 LYS A CA 1
ATOM 896 C C . LYS A 1 107 ? 20.836 -1.921 -28.284 1.00 80.94 107 LYS A C 1
ATOM 898 O O . LYS A 1 107 ? 21.154 -1.746 -29.457 1.00 80.94 107 LYS A O 1
ATOM 903 N N . HIS A 1 108 ? 21.324 -1.178 -27.294 1.00 69.19 108 HIS A N 1
ATOM 904 C CA . HIS A 1 108 ? 22.222 -0.043 -27.491 1.00 69.19 108 HIS A CA 1
ATOM 905 C C . HIS A 1 108 ? 23.653 -0.412 -27.074 1.00 69.19 108 HIS A C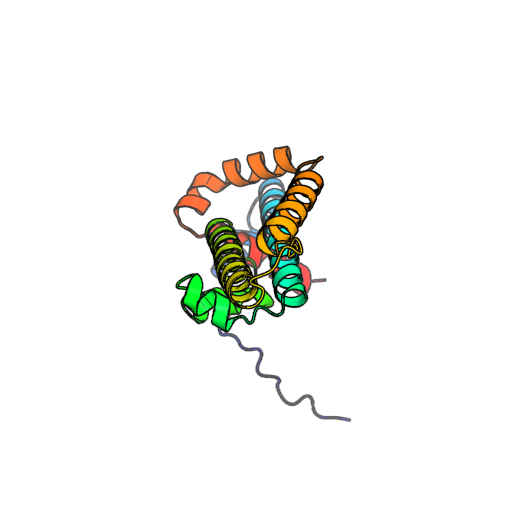 1
ATOM 907 O O . HIS A 1 108 ? 24.097 -0.108 -25.970 1.00 69.19 108 HIS A O 1
ATOM 913 N N . SER A 1 109 ? 24.398 -1.070 -27.972 1.00 57.53 109 SER A N 1
ATOM 914 C CA . SER A 1 109 ? 25.772 -1.541 -27.713 1.00 57.53 109 SER A CA 1
ATOM 915 C C . SER A 1 109 ? 26.841 -0.434 -27.680 1.00 57.53 109 SER A C 1
ATOM 917 O O . SER A 1 109 ? 28.026 -0.735 -27.537 1.00 57.53 109 SER A O 1
ATOM 919 N N . SER A 1 110 ? 26.474 0.844 -27.828 1.00 57.88 110 SER A N 1
ATOM 920 C CA . SER A 1 110 ? 27.425 1.957 -27.919 1.00 57.88 110 SER A CA 1
ATOM 921 C C . SER A 1 110 ? 27.107 3.099 -26.949 1.00 57.88 110 SER A C 1
ATOM 923 O O . SER A 1 110 ? 26.191 3.877 -27.184 1.00 57.88 110 SER A O 1
ATOM 925 N N . ARG A 1 111 ? 27.935 3.197 -25.898 1.00 54.03 111 ARG A N 1
ATOM 926 C CA . ARG A 1 111 ? 28.441 4.385 -25.162 1.00 54.03 111 ARG A CA 1
ATOM 927 C C . ARG A 1 111 ? 27.528 5.553 -24.738 1.00 54.03 111 ARG A C 1
ATOM 929 O O . ARG A 1 111 ? 28.040 6.420 -24.036 1.00 54.03 111 ARG A O 1
ATOM 936 N N . GLU A 1 112 ? 26.237 5.590 -25.037 1.00 57.00 112 GLU A N 1
ATOM 937 C CA . GLU A 1 112 ? 25.329 6.564 -24.418 1.00 57.00 112 GLU A CA 1
ATOM 938 C C . GLU A 1 112 ? 24.777 6.006 -23.104 1.00 57.00 112 GLU A C 1
ATOM 940 O O . GLU A 1 112 ? 24.292 4.875 -23.032 1.00 57.00 112 GLU A O 1
ATOM 945 N N . SER A 1 113 ? 24.900 6.783 -22.026 1.00 61.66 113 SER A N 1
ATOM 946 C CA . SER A 1 113 ? 24.394 6.402 -20.711 1.00 61.66 113 SER A CA 1
ATOM 947 C C . SER A 1 113 ? 22.865 6.361 -20.738 1.00 61.66 113 SER A C 1
ATOM 949 O O . SER A 1 113 ? 22.178 7.352 -20.501 1.00 61.66 113 SER A O 1
ATOM 951 N N . VAL A 1 114 ? 22.305 5.184 -21.018 1.00 66.94 114 VAL A N 1
ATOM 952 C CA . VAL A 1 114 ? 20.860 4.969 -20.909 1.00 66.94 114 VAL A CA 1
ATOM 953 C C . VAL A 1 114 ? 20.452 5.210 -19.455 1.00 66.94 114 VAL A C 1
ATOM 955 O O . VAL A 1 114 ? 20.906 4.520 -18.535 1.00 66.94 114 VAL A O 1
ATOM 958 N N . LYS A 1 115 ? 19.608 6.222 -19.241 1.00 79.62 115 LYS A N 1
ATOM 959 C CA . LYS A 1 115 ? 19.061 6.559 -17.926 1.00 79.62 115 LYS A CA 1
ATOM 960 C C . LYS A 1 115 ? 18.294 5.351 -17.380 1.00 79.62 115 LYS A C 1
ATOM 962 O O . LYS A 1 115 ? 17.345 4.885 -18.000 1.00 79.62 115 LYS A O 1
ATOM 967 N N . SER A 1 116 ? 18.708 4.852 -16.216 1.00 88.25 116 SER A N 1
ATOM 968 C CA . SER A 1 116 ? 18.092 3.677 -15.588 1.00 88.25 116 SER A CA 1
ATOM 969 C C . SER A 1 116 ? 16.712 4.011 -15.026 1.00 88.25 116 SER A C 1
ATOM 971 O O . SER A 1 116 ? 16.583 4.841 -14.118 1.00 88.25 116 SER A O 1
ATOM 973 N N . LEU A 1 117 ? 15.690 3.314 -15.525 1.00 92.38 117 LEU A N 1
ATOM 974 C CA . LEU A 1 117 ? 14.326 3.416 -15.018 1.00 92.38 117 LEU A CA 1
ATOM 975 C C . LEU A 1 117 ? 14.236 2.883 -13.583 1.00 92.38 117 LEU A C 1
ATOM 977 O O . LEU A 1 117 ? 13.509 3.446 -12.763 1.00 92.38 117 LEU A O 1
ATOM 981 N N . GLU A 1 118 ? 15.000 1.829 -13.255 1.00 94.12 118 GLU A N 1
ATOM 982 C CA . GLU A 1 118 ? 15.077 1.292 -11.891 1.00 94.12 118 GLU A CA 1
ATOM 983 C C . GLU A 1 118 ? 15.561 2.362 -10.900 1.00 94.12 118 GLU A C 1
ATOM 985 O O . GLU A 1 118 ? 14.955 2.545 -9.838 1.00 94.12 118 GLU A O 1
ATOM 990 N N . ASN A 1 119 ? 16.637 3.078 -11.236 1.00 93.19 119 ASN A N 1
ATOM 991 C CA . ASN A 1 119 ? 17.196 4.105 -10.357 1.00 93.19 119 ASN A CA 1
ATOM 992 C C . ASN A 1 119 ? 16.255 5.304 -10.214 1.00 93.19 119 ASN A C 1
ATOM 994 O O . ASN A 1 119 ? 16.023 5.755 -9.092 1.00 93.19 119 ASN A O 1
ATOM 998 N N . GLU A 1 120 ? 15.634 5.756 -11.305 1.00 94.56 120 GLU A N 1
ATOM 999 C CA . GLU A 1 120 ? 14.645 6.838 -11.253 1.00 94.56 120 GLU A CA 1
ATOM 1000 C C . GLU A 1 120 ? 13.465 6.491 -10.329 1.00 94.56 120 GLU A C 1
ATOM 1002 O O . GLU A 1 120 ? 13.049 7.301 -9.493 1.00 94.56 120 GLU A O 1
ATOM 1007 N N . PHE A 1 121 ? 12.961 5.256 -10.409 1.00 96.00 121 PHE A N 1
ATOM 1008 C CA . PHE A 1 121 ? 11.898 4.791 -9.523 1.00 96.00 121 PHE A CA 1
ATOM 1009 C C . PHE A 1 121 ? 12.348 4.740 -8.056 1.00 96.00 121 PHE A C 1
ATOM 1011 O O . PHE A 1 121 ? 11.604 5.167 -7.165 1.00 96.00 121 PHE A O 1
ATOM 1018 N N . LYS A 1 122 ? 13.563 4.245 -7.779 1.00 94.00 122 LYS A N 1
ATOM 1019 C CA . LYS A 1 122 ? 14.122 4.205 -6.415 1.00 94.00 122 LYS A CA 1
ATOM 1020 C C . LYS A 1 122 ? 14.273 5.602 -5.823 1.00 94.00 122 LYS A C 1
ATOM 1022 O O . LYS A 1 122 ? 13.890 5.806 -4.671 1.00 94.00 122 LYS A O 1
ATOM 1027 N N . GLU A 1 123 ? 14.757 6.566 -6.601 1.00 94.50 123 GLU A N 1
ATOM 1028 C CA . GLU A 1 123 ? 14.838 7.966 -6.179 1.00 94.50 123 GLU A CA 1
ATOM 1029 C C . GLU A 1 123 ? 13.452 8.549 -5.885 1.00 94.50 123 GLU A C 1
ATOM 1031 O O . GLU A 1 123 ? 13.258 9.214 -4.864 1.00 94.50 123 GLU A O 1
ATOM 1036 N N . SER A 1 124 ? 12.465 8.264 -6.742 1.00 94.19 124 SER A N 1
ATOM 1037 C CA . SER A 1 124 ? 11.076 8.679 -6.527 1.00 94.19 124 SER A CA 1
ATOM 1038 C C . SER A 1 124 ? 10.513 8.106 -5.222 1.00 94.19 124 SER A C 1
ATOM 1040 O O . SER A 1 124 ? 9.913 8.833 -4.427 1.00 94.19 124 SER A O 1
ATOM 1042 N N . CYS A 1 125 ? 10.775 6.822 -4.949 1.00 92.81 125 CYS A N 1
ATOM 1043 C CA . CYS A 1 125 ? 10.417 6.176 -3.687 1.00 92.81 125 CYS A CA 1
ATOM 1044 C C . CYS A 1 125 ? 11.103 6.837 -2.488 1.00 92.81 125 CYS A C 1
ATOM 1046 O O . CYS A 1 125 ? 10.449 7.068 -1.475 1.00 92.81 125 CYS A O 1
ATOM 1048 N N . GLY A 1 126 ? 12.398 7.151 -2.590 1.00 90.44 126 GLY A N 1
ATOM 1049 C CA . GLY A 1 126 ? 13.148 7.824 -1.527 1.00 90.44 126 GLY A CA 1
ATOM 1050 C C . GLY A 1 126 ? 12.549 9.189 -1.185 1.00 90.44 126 GLY A C 1
ATOM 1051 O O . GLY A 1 126 ? 12.255 9.463 -0.022 1.00 90.44 126 GLY A O 1
ATOM 1052 N N . LYS A 1 127 ? 12.260 10.006 -2.207 1.00 91.44 127 LYS A N 1
ATOM 1053 C CA . LYS A 1 127 ? 11.596 11.312 -2.048 1.00 91.44 127 LYS A CA 1
ATOM 1054 C C . LYS A 1 127 ? 10.205 11.174 -1.429 1.00 91.44 127 LYS A C 1
ATOM 1056 O O . LYS A 1 127 ? 9.829 11.982 -0.583 1.00 91.44 127 LYS A O 1
ATOM 1061 N N . PHE A 1 128 ? 9.436 10.169 -1.845 1.00 91.12 128 PHE A N 1
ATOM 1062 C CA . PHE A 1 128 ? 8.113 9.907 -1.286 1.00 91.12 128 PHE A CA 1
ATOM 1063 C C . PHE A 1 128 ? 8.190 9.504 0.190 1.00 91.12 128 PHE A C 1
ATOM 1065 O O . PHE A 1 128 ? 7.504 10.107 1.011 1.00 91.12 128 PHE A O 1
ATOM 1072 N N . ILE A 1 129 ? 9.049 8.543 0.545 1.00 85.69 129 ILE A N 1
ATOM 1073 C CA . ILE A 1 129 ? 9.228 8.100 1.934 1.00 85.69 129 ILE A CA 1
ATOM 1074 C C . ILE A 1 129 ? 9.623 9.290 2.801 1.00 85.69 129 ILE A C 1
ATOM 1076 O O . ILE A 1 129 ? 8.926 9.563 3.769 1.00 85.69 129 ILE A O 1
ATOM 1080 N N . PHE A 1 130 ? 10.639 10.055 2.396 1.00 83.62 130 PHE A N 1
ATOM 1081 C CA . PHE A 1 130 ? 11.097 11.227 3.141 1.00 83.62 130 PHE A CA 1
ATOM 1082 C C . PHE A 1 130 ? 9.962 12.219 3.439 1.00 83.62 130 PHE A C 1
ATOM 1084 O O . PHE A 1 130 ? 9.810 12.655 4.578 1.00 83.62 130 PHE A O 1
ATOM 1091 N N . LYS A 1 131 ? 9.114 12.516 2.441 1.00 83.94 131 LYS A N 1
ATOM 1092 C CA . LYS A 1 131 ? 7.925 13.369 2.617 1.00 83.94 131 LYS A CA 1
ATOM 1093 C C . LYS A 1 131 ? 6.893 12.760 3.563 1.00 83.94 131 LYS A C 1
ATOM 1095 O O . LYS A 1 131 ? 6.272 13.482 4.331 1.00 83.94 131 LYS A O 1
ATOM 1100 N N . THR A 1 132 ? 6.693 11.448 3.494 1.00 76.44 132 THR A N 1
ATOM 1101 C CA . THR A 1 132 ? 5.669 10.749 4.285 1.00 76.44 132 THR A CA 1
ATOM 1102 C C . THR A 1 132 ? 6.106 10.560 5.740 1.00 76.44 132 THR A C 1
ATOM 1104 O O . THR A 1 132 ? 5.265 10.470 6.626 1.00 76.44 132 THR A O 1
ATOM 1107 N N . THR A 1 133 ? 7.414 10.521 6.007 1.00 69.62 133 THR A N 1
ATOM 1108 C CA . THR A 1 133 ? 7.975 10.325 7.350 1.00 69.62 133 THR A CA 1
ATOM 1109 C C . THR A 1 133 ? 8.253 11.628 8.105 1.00 69.62 133 THR A C 1
ATOM 1111 O O . THR A 1 133 ? 8.507 11.572 9.303 1.00 69.62 133 THR A O 1
ATOM 1114 N N . HIS A 1 134 ? 8.177 12.799 7.460 1.00 67.38 134 HIS A N 1
ATOM 1115 C CA . HIS A 1 134 ? 8.530 14.113 8.036 1.00 67.38 134 HIS A CA 1
ATOM 1116 C C . HIS A 1 134 ? 7.481 14.733 8.994 1.00 67.38 134 HIS A C 1
ATOM 1118 O O . HIS A 1 134 ? 7.347 15.948 9.078 1.00 67.38 134 HIS A O 1
ATOM 1124 N N . GLY A 1 135 ? 6.746 13.910 9.748 1.00 62.59 135 GLY A N 1
ATOM 1125 C CA . GLY A 1 135 ? 5.794 14.383 10.768 1.00 62.59 135 GLY A CA 1
ATOM 1126 C C . GLY A 1 135 ? 4.795 13.324 11.241 1.00 62.59 135 GLY A C 1
ATOM 1127 O O . GLY A 1 135 ? 4.336 13.374 12.376 1.00 62.59 135 GLY A O 1
ATOM 1128 N N . ASP A 1 136 ? 4.527 12.312 10.410 1.00 65.06 136 ASP A N 1
ATOM 1129 C CA . ASP A 1 136 ? 3.469 11.318 10.654 1.00 65.06 136 ASP A CA 1
ATOM 1130 C C . ASP A 1 136 ? 3.991 9.970 11.201 1.00 65.06 136 ASP A C 1
ATOM 1132 O O . ASP A 1 136 ? 3.206 9.050 11.437 1.00 65.06 136 ASP A O 1
ATOM 1136 N N . ILE A 1 137 ? 5.307 9.812 11.407 1.00 81.19 137 ILE A N 1
ATOM 1137 C CA . ILE A 1 137 ? 5.883 8.497 11.738 1.00 81.19 137 ILE A CA 1
ATOM 1138 C C . ILE A 1 137 ? 5.608 8.053 13.180 1.00 81.19 137 ILE A C 1
ATOM 1140 O O . ILE A 1 137 ? 5.314 6.881 13.401 1.00 81.19 137 ILE A O 1
ATOM 1144 N N . VAL A 1 138 ? 5.642 8.971 14.153 1.00 85.00 138 VAL A N 1
ATOM 1145 C CA . VAL A 1 138 ? 5.383 8.645 15.568 1.00 85.00 138 VAL A CA 1
ATOM 1146 C C . VAL A 1 138 ? 3.926 8.202 15.777 1.00 85.00 138 VAL A C 1
ATOM 1148 O O . VAL A 1 138 ? 3.728 7.088 16.267 1.00 85.00 138 VAL A O 1
ATOM 1151 N N . PRO A 1 139 ? 2.901 8.951 15.311 1.00 87.00 139 PRO A N 1
ATOM 1152 C CA . PRO A 1 139 ? 1.509 8.500 15.396 1.00 87.00 139 PRO A CA 1
ATOM 1153 C C . PRO A 1 139 ? 1.258 7.155 14.707 1.00 87.00 139 PRO A C 1
ATOM 1155 O O . PRO A 1 139 ? 0.457 6.347 15.178 1.00 87.00 139 PRO A O 1
ATOM 1158 N N . LEU A 1 140 ? 1.952 6.890 13.598 1.00 88.56 140 LEU A N 1
ATOM 1159 C CA . LEU A 1 140 ? 1.830 5.629 12.877 1.00 88.56 140 LEU A CA 1
ATOM 1160 C C . LEU A 1 140 ? 2.430 4.452 13.659 1.00 88.56 140 LEU A C 1
ATOM 1162 O O . LEU A 1 140 ? 1.813 3.388 13.727 1.00 88.56 140 LEU A O 1
ATOM 1166 N N . ILE A 1 141 ? 3.605 4.633 14.270 1.00 88.94 141 ILE A N 1
ATOM 1167 C CA . ILE A 1 141 ? 4.228 3.620 15.137 1.00 88.94 141 ILE A CA 1
ATOM 1168 C C . ILE A 1 141 ? 3.320 3.316 16.332 1.00 88.94 141 ILE A C 1
ATOM 1170 O O . ILE A 1 141 ? 3.075 2.148 16.644 1.00 88.94 141 ILE A O 1
ATOM 1174 N N . GLU A 1 142 ? 2.764 4.347 16.970 1.00 91.38 142 GLU A N 1
ATOM 1175 C CA . GLU A 1 142 ? 1.807 4.179 18.066 1.00 91.38 142 GLU A CA 1
ATOM 1176 C C . GLU A 1 142 ? 0.540 3.443 17.619 1.00 91.38 142 GLU A C 1
ATOM 1178 O O . GLU A 1 142 ? 0.011 2.602 18.354 1.00 91.38 142 GLU A O 1
ATOM 1183 N N . ALA A 1 143 ? 0.048 3.737 16.412 1.00 91.38 143 ALA A N 1
ATOM 1184 C CA . ALA A 1 143 ? -1.116 3.075 15.844 1.00 91.38 143 ALA A CA 1
ATOM 1185 C C . ALA A 1 143 ? -0.860 1.581 15.612 1.00 91.38 143 ALA A C 1
ATOM 1187 O O . ALA A 1 143 ? -1.653 0.761 16.076 1.00 91.38 143 ALA A O 1
ATOM 1188 N N . TYR A 1 144 ? 0.254 1.212 14.972 1.00 91.06 144 TYR A N 1
ATOM 1189 C CA . TYR A 1 144 ? 0.616 -0.197 14.788 1.00 91.06 144 TYR A CA 1
ATOM 1190 C C . TYR A 1 144 ? 0.821 -0.915 16.124 1.00 91.06 144 TYR A C 1
ATOM 1192 O O . TYR A 1 144 ? 0.300 -2.012 16.322 1.00 91.06 144 TYR A O 1
ATOM 1200 N N . THR A 1 145 ? 1.490 -0.272 17.082 1.00 91.94 145 THR A N 1
ATOM 1201 C CA . THR A 1 145 ? 1.717 -0.842 18.419 1.00 91.94 145 THR A CA 1
ATOM 1202 C C . THR A 1 145 ? 0.399 -1.136 19.141 1.00 91.94 145 THR A C 1
ATOM 1204 O O . THR A 1 145 ? 0.235 -2.208 19.728 1.00 91.94 145 THR A O 1
ATOM 1207 N N . ALA A 1 146 ? -0.583 -0.232 19.043 1.00 91.19 146 ALA A N 1
ATOM 1208 C CA . ALA A 1 146 ? -1.896 -0.391 19.670 1.00 91.19 146 ALA A CA 1
ATOM 1209 C C . ALA A 1 146 ? -2.744 -1.539 19.091 1.00 91.19 146 ALA A C 1
ATOM 1211 O O . ALA A 1 146 ? -3.706 -1.960 19.738 1.00 91.19 146 ALA A O 1
ATOM 1212 N N . PHE A 1 147 ? -2.399 -2.026 17.897 1.00 90.62 147 PHE A N 1
ATOM 1213 C CA . PHE A 1 147 ? -3.109 -3.081 17.175 1.00 90.62 147 PHE A CA 1
ATOM 1214 C C . PHE A 1 147 ? -2.196 -4.258 16.796 1.00 90.62 147 PHE A C 1
ATOM 1216 O O . PHE A 1 147 ? -2.474 -4.98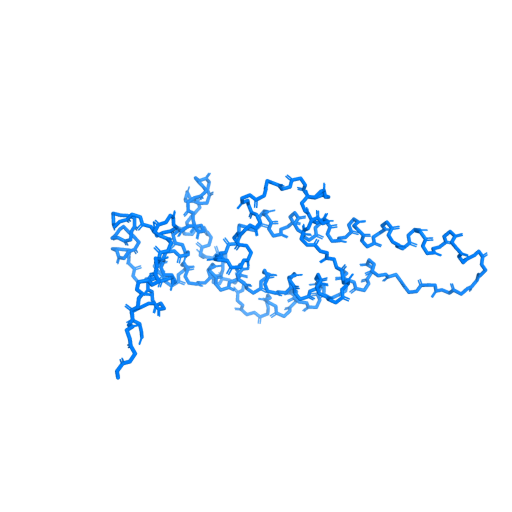8 15.845 1.00 90.62 147 PHE A O 1
ATOM 1223 N N . SER A 1 148 ? -1.103 -4.466 17.533 1.00 87.00 148 SER A N 1
ATOM 1224 C CA . SER A 1 148 ? -0.107 -5.503 17.227 1.00 87.00 148 SER A CA 1
ATOM 1225 C C . SER A 1 148 ? -0.712 -6.912 17.139 1.00 87.00 148 SER A C 1
ATOM 1227 O O . SER A 1 148 ? -0.367 -7.690 16.248 1.00 87.00 148 SER A O 1
ATOM 1229 N N . ARG A 1 149 ? -1.682 -7.237 18.005 1.00 83.00 149 ARG A N 1
ATOM 1230 C CA . ARG A 1 149 ? -2.410 -8.519 17.962 1.00 83.00 149 ARG A CA 1
ATOM 1231 C C . ARG A 1 149 ? -3.296 -8.632 16.720 1.00 83.00 149 ARG A C 1
ATOM 1233 O O . ARG A 1 149 ? -3.349 -9.686 16.092 1.00 83.00 149 ARG A O 1
ATOM 1240 N N . GLU A 1 150 ? -4.003 -7.570 16.350 1.00 84.56 150 GLU A N 1
ATOM 1241 C CA . GLU A 1 150 ? -4.825 -7.520 15.139 1.00 84.56 150 GLU A CA 1
ATOM 1242 C C . GLU A 1 150 ? -3.986 -7.603 13.863 1.00 84.56 150 GLU A C 1
ATOM 1244 O O . GLU A 1 150 ? -4.442 -8.205 12.886 1.00 84.56 150 GLU A O 1
ATOM 1249 N N . GLN A 1 151 ? -2.776 -7.038 13.885 1.00 79.19 151 GLN A N 1
ATOM 1250 C CA . GLN A 1 151 ? -1.790 -7.145 12.814 1.00 79.19 151 GLN A CA 1
ATOM 1251 C C . GLN A 1 151 ? -1.348 -8.599 12.627 1.00 79.19 151 GLN A C 1
ATOM 1253 O O . GLN A 1 151 ? -1.430 -9.111 11.515 1.00 79.19 151 GLN A O 1
ATOM 1258 N N . GLN A 1 152 ? -0.978 -9.296 13.708 1.00 75.56 152 GLN A N 1
ATOM 1259 C CA . GLN A 1 152 ? -0.619 -10.723 13.660 1.00 75.56 152 GLN A CA 1
ATOM 1260 C C . GLN A 1 152 ? -1.756 -11.598 13.118 1.00 75.56 152 GLN A C 1
ATOM 1262 O O . GLN A 1 152 ? -1.515 -12.559 12.396 1.00 75.56 152 GLN A O 1
ATOM 1267 N N . LYS A 1 153 ? -3.007 -11.249 13.439 1.00 80.50 153 LYS A N 1
ATOM 1268 C CA . LYS A 1 153 ? -4.202 -11.957 12.957 1.00 80.50 153 LYS A CA 1
ATOM 1269 C C . LYS A 1 153 ? -4.645 -11.543 11.547 1.00 80.50 153 LYS A C 1
ATOM 1271 O O . LYS A 1 153 ? -5.645 -12.063 11.066 1.00 80.50 153 LYS A O 1
ATOM 1276 N N . GLY A 1 154 ? -3.976 -10.581 10.906 1.00 78.81 154 GLY A N 1
ATOM 1277 C CA . GLY A 1 154 ? -4.339 -10.084 9.572 1.00 78.81 154 GLY A CA 1
ATOM 1278 C C . GLY A 1 154 ? -5.658 -9.298 9.508 1.00 78.81 154 GLY A C 1
ATOM 1279 O O . GLY A 1 154 ? -6.167 -9.037 8.425 1.00 78.81 154 GLY A O 1
ATOM 1280 N N . THR A 1 155 ? -6.225 -8.901 10.651 1.00 84.69 155 THR A N 1
ATOM 1281 C CA . THR A 1 155 ? -7.547 -8.235 10.722 1.00 84.69 155 THR A CA 1
ATOM 1282 C C . THR A 1 155 ? -7.465 -6.710 10.751 1.00 84.69 155 THR A C 1
ATOM 1284 O O . THR A 1 155 ? -8.471 -6.028 10.563 1.00 84.69 155 THR A O 1
ATOM 1287 N N . LEU A 1 156 ? -6.273 -6.159 10.992 1.00 89.75 156 LEU A N 1
ATOM 1288 C CA . LEU A 1 156 ? -6.063 -4.726 11.196 1.00 89.75 156 LEU A CA 1
ATOM 1289 C C . LEU A 1 156 ? -6.538 -3.878 10.010 1.00 89.75 156 LEU A C 1
ATOM 1291 O O . LEU A 1 156 ? -7.326 -2.949 10.184 1.00 89.75 156 LEU A O 1
ATOM 1295 N N . TYR A 1 157 ? -6.089 -4.218 8.804 1.00 89.25 157 TYR A N 1
ATOM 1296 C CA . TYR A 1 157 ? -6.391 -3.442 7.600 1.00 89.25 157 TYR A CA 1
ATOM 1297 C C . TYR A 1 157 ? -7.875 -3.517 7.236 1.00 89.25 157 TYR A C 1
ATOM 1299 O O . TYR A 1 157 ? -8.450 -2.505 6.847 1.00 89.25 157 TYR A O 1
ATOM 1307 N N . ARG A 1 158 ? -8.527 -4.661 7.493 1.00 87.75 158 ARG A N 1
ATOM 1308 C CA . ARG A 1 158 ? -9.982 -4.801 7.350 1.00 87.75 158 ARG A CA 1
ATOM 1309 C C . ARG A 1 158 ? -10.734 -3.884 8.313 1.00 87.75 158 ARG A C 1
ATOM 1311 O O . ARG A 1 158 ? -11.645 -3.187 7.893 1.00 87.75 158 ARG A O 1
ATOM 1318 N N . LYS A 1 159 ? -10.331 -3.813 9.586 1.00 91.44 159 LYS A N 1
ATOM 1319 C CA . LYS A 1 159 ? -10.949 -2.891 10.560 1.00 91.44 159 LYS A CA 1
ATOM 1320 C C . LYS A 1 159 ? -10.777 -1.424 10.158 1.00 91.44 159 LYS A C 1
ATOM 1322 O O . LYS A 1 159 ? -11.703 -0.633 10.313 1.00 91.44 159 LYS A O 1
ATOM 1327 N N . ALA A 1 160 ? -9.602 -1.066 9.643 1.00 91.31 160 ALA A N 1
ATOM 1328 C CA . ALA A 1 160 ? -9.328 0.284 9.161 1.00 91.31 160 ALA A CA 1
ATOM 1329 C C . ALA A 1 160 ? -10.171 0.639 7.923 1.00 91.31 160 ALA A C 1
ATOM 1331 O O . ALA A 1 160 ? -10.705 1.744 7.843 1.00 91.31 160 ALA A O 1
ATOM 1332 N N . GLU A 1 161 ? -10.331 -0.303 6.993 1.00 89.56 161 GLU A N 1
ATOM 1333 C CA . GLU A 1 161 ? -11.196 -0.172 5.817 1.00 89.56 161 GLU A CA 1
ATOM 1334 C C . GLU A 1 161 ? -12.673 -0.017 6.200 1.00 89.56 161 GLU A C 1
ATOM 1336 O O . GLU A 1 161 ? -13.321 0.914 5.729 1.00 89.56 161 GLU A O 1
ATOM 1341 N N . ILE A 1 162 ? -13.184 -0.868 7.098 1.00 90.31 162 ILE A N 1
ATOM 1342 C CA . ILE A 1 162 ? -14.573 -0.815 7.583 1.00 90.31 162 ILE A CA 1
ATOM 1343 C C . ILE A 1 162 ? -14.896 0.558 8.167 1.00 90.31 162 ILE A C 1
ATOM 1345 O O . ILE A 1 162 ? -15.906 1.160 7.804 1.00 90.31 162 ILE A O 1
ATOM 1349 N N . LEU A 1 163 ? -14.030 1.064 9.053 1.00 92.56 163 LEU A N 1
ATOM 1350 C CA . LEU A 1 163 ? -14.231 2.370 9.674 1.00 92.56 163 LEU A CA 1
ATOM 1351 C C . LEU A 1 163 ? -14.312 3.475 8.616 1.00 92.56 163 LEU A C 1
ATOM 1353 O O . LEU A 1 163 ? -15.203 4.316 8.672 1.00 92.56 163 LEU A O 1
ATOM 1357 N N . TYR A 1 164 ? -13.397 3.459 7.646 1.00 90.31 164 TYR A N 1
ATOM 1358 C CA . TYR A 1 164 ? -13.365 4.460 6.588 1.00 90.31 164 TYR A CA 1
ATOM 1359 C C . TYR A 1 164 ? -14.607 4.400 5.692 1.00 90.31 164 TYR A C 1
ATOM 1361 O O . TYR A 1 164 ? -15.213 5.434 5.426 1.00 90.31 164 TYR A O 1
ATOM 1369 N N . GLN A 1 165 ? -14.997 3.206 5.239 1.00 87.94 165 GLN A N 1
ATOM 1370 C CA . GLN A 1 165 ? -16.174 3.026 4.385 1.00 87.94 165 GLN A CA 1
ATOM 1371 C C . GLN A 1 165 ? -17.447 3.496 5.090 1.00 87.94 165 GLN A C 1
ATOM 1373 O O . GLN A 1 165 ? -18.246 4.208 4.487 1.00 87.94 165 GLN A O 1
ATOM 1378 N N . TYR A 1 166 ? -17.608 3.161 6.374 1.00 89.25 166 TYR A N 1
ATOM 1379 C CA . TYR A 1 166 ? -18.728 3.651 7.171 1.00 89.25 166 TYR A CA 1
ATOM 1380 C C . TYR A 1 166 ? -18.736 5.184 7.227 1.00 89.25 166 TYR A C 1
ATOM 1382 O O . TYR A 1 166 ? -19.723 5.808 6.860 1.00 89.25 166 TYR A O 1
ATOM 1390 N N . GLU A 1 167 ? -17.609 5.801 7.588 1.00 88.19 167 GLU A N 1
ATOM 1391 C CA . GLU A 1 167 ? -17.496 7.261 7.699 1.00 88.19 167 GLU A CA 1
ATOM 1392 C C . GLU A 1 167 ? -17.713 8.018 6.385 1.00 88.19 167 GLU A C 1
ATOM 1394 O O . GLU A 1 167 ? -18.073 9.192 6.432 1.00 88.19 167 GLU A O 1
ATOM 1399 N N . MET A 1 168 ? -17.452 7.395 5.234 1.00 85.19 168 MET A N 1
ATOM 1400 C CA . MET A 1 168 ? -17.700 8.002 3.922 1.00 85.19 168 MET A CA 1
ATOM 1401 C C . MET A 1 168 ? -19.142 7.827 3.452 1.00 85.19 168 MET A C 1
ATOM 1403 O O . MET A 1 168 ? -19.648 8.701 2.762 1.00 85.19 168 MET A O 1
ATOM 1407 N N . ASN A 1 169 ? -19.804 6.735 3.836 1.00 81.69 169 ASN A N 1
ATOM 1408 C CA . ASN A 1 169 ? -21.190 6.464 3.448 1.00 81.69 169 ASN A CA 1
ATOM 1409 C C . ASN A 1 169 ? -22.219 7.159 4.355 1.00 81.69 169 ASN A C 1
ATOM 1411 O O . ASN A 1 169 ? -23.383 7.261 3.983 1.00 81.69 169 ASN A O 1
ATOM 1415 N N . THR A 1 170 ? -21.816 7.610 5.547 1.00 75.00 170 THR A N 1
ATOM 1416 C CA . THR A 1 170 ? -22.686 8.334 6.492 1.00 75.00 170 THR A CA 1
ATOM 1417 C C . THR A 1 170 ? -22.427 9.845 6.542 1.00 75.00 170 THR A C 1
ATOM 1419 O O . THR A 1 170 ? -22.865 10.498 7.490 1.00 75.00 170 THR A O 1
ATOM 1422 N N . LYS A 1 171 ? -21.668 10.394 5.589 1.00 54.88 171 LYS A N 1
ATOM 1423 C CA . LYS A 1 171 ? -21.425 11.836 5.418 1.00 54.88 171 LYS A CA 1
ATOM 1424 C C . LYS A 1 171 ? -22.182 12.361 4.214 1.00 54.88 171 LYS A C 1
ATOM 1426 O O . LYS A 1 171 ? -22.631 13.522 4.308 1.00 54.88 171 LYS A O 1
#

Organism: NCBI:txid165179

Foldseek 3Di:
DDDPPDPPPPVPPADDVVLLVVLVPDDVLLLVLLLLVQVLQLLLLVLLVVLCVVVVPDPVLLCVQLVDDPVQCVCSPVFGHDPVSSVSSLVSSLVVQVVVQVVVCVVPVDDDPDPRPSVVSVVSVVVSVCVSCVPSVVSNVVSCVVCVVCVVVVNSRVSSGSSVVVVVVVD

Secondary structure (DSSP, 8-state):
----------TTSSPPHHHHHHHHTS-HHHHHHHHHHHHHHHHHHHHHHHHHHHTT--HHHHHHHHT--HHHHHHHHHS---HHHHHHHHHHHHHHHHHHHHHHHHH--SS--PPPHHHHHHHHHHHHHHHHHHHHHHHHHHHHHHTHHHHHTT-HHHHHHHHHHHHHHT-

Sequence (171 aa):
MPNFANEKINNKNMAKDAEIEQVLSLPEGKKQKLRCIYRFCRRIQDFLAKQMRIYKIKFRNIMDEGHFNYNALRHLDEGILAPEQLFRIKLSIISILRKRDAEERMKHSSRESVKSLENEFKESCGKFIFKTTHGDIVPLIEAYTAFSREQQKGTLYRKAEILYQYEMNTK

Radius of gyration: 19.83 Å; chains: 1; bounding box: 68×28×50 Å

pLDDT: mean 81.38, std 15.93, range [32.88, 96.0]